Protein AF-A0A4Q5R959-F1 (afdb_monomer)

pLDDT: mean 92.14, std 8.41, range [50.62, 97.94]

Mean predicted aligned error: 3.84 Å

Foldseek 3Di:
DPPVVVVVVVVVVLVVVLQVLAPDPVDNHDDPPDPSVVVSVVSVCVVCVVVVHDD

Secondary structure (DSSP, 8-state):
---HHHHHHHHHHHHHHHHTT-S-TTS----TTSHHHHHHHHHHHHHHHHTT---

Structure (mmCIF, N/CA/C/O backbone):
data_AF-A0A4Q5R959-F1
#
_entry.id   AF-A0A4Q5R959-F1
#
loop_
_atom_site.group_PDB
_atom_site.id
_atom_site.type_symbol
_atom_site.label_atom_id
_atom_site.label_alt_id
_atom_site.label_comp_id
_atom_site.label_asym_id
_atom_site.label_entity_id
_atom_site.label_seq_id
_atom_site.pdbx_PDB_ins_code
_atom_site.Cartn_x
_atom_site.Cartn_y
_atom_site.Cartn_z
_atom_site.occupancy
_atom_site.B_iso_or_equiv
_atom_site.auth_seq_id
_atom_site.auth_comp_id
_atom_site.auth_asym_id
_atom_site.auth_atom_id
_atom_site.pdbx_PDB_model_num
ATOM 1 N N . MET A 1 1 ? 23.414 2.450 -16.055 1.00 50.62 1 MET A N 1
ATOM 2 C CA . MET A 1 1 ? 23.042 2.865 -14.685 1.00 50.62 1 MET A CA 1
ATOM 3 C C . MET A 1 1 ? 21.558 2.611 -14.504 1.00 50.62 1 MET A C 1
ATOM 5 O O . MET A 1 1 ? 20.839 2.860 -15.465 1.00 50.62 1 MET A O 1
ATOM 9 N N . PRO A 1 2 ? 21.092 2.104 -13.353 1.00 68.62 2 PRO A N 1
ATOM 10 C CA . PRO A 1 2 ? 19.660 2.066 -13.091 1.00 68.62 2 PRO A CA 1
ATOM 11 C C . PRO A 1 2 ? 19.121 3.498 -13.104 1.00 68.62 2 PRO A C 1
ATOM 13 O O . PRO A 1 2 ? 19.752 4.395 -12.542 1.00 68.62 2 PRO A O 1
ATOM 16 N N . ASP A 1 3 ? 17.978 3.709 -13.749 1.00 91.44 3 ASP A N 1
ATOM 17 C CA . ASP A 1 3 ? 17.280 4.988 -13.704 1.00 91.44 3 ASP A CA 1
ATOM 18 C C . ASP A 1 3 ? 16.683 5.173 -12.300 1.00 91.44 3 ASP A C 1
ATOM 20 O O . ASP A 1 3 ? 15.620 4.645 -11.957 1.00 91.44 3 ASP A O 1
ATOM 24 N N . TYR A 1 4 ? 17.428 5.877 -11.448 1.00 93.50 4 TYR A N 1
ATOM 25 C CA . TYR A 1 4 ? 17.026 6.155 -10.074 1.00 93.50 4 TYR A CA 1
ATOM 26 C C . TYR A 1 4 ? 15.749 6.995 -9.998 1.00 93.50 4 TYR A C 1
ATOM 28 O O . TYR A 1 4 ? 14.998 6.838 -9.034 1.00 93.50 4 TYR A O 1
ATOM 36 N N . LEU A 1 5 ? 15.466 7.837 -11.000 1.00 95.19 5 LEU A N 1
ATOM 37 C CA . LEU A 1 5 ? 14.232 8.621 -11.044 1.00 95.19 5 LEU A CA 1
ATOM 38 C C . LEU A 1 5 ? 13.040 7.705 -11.305 1.00 95.19 5 LEU A C 1
ATOM 40 O O . LEU A 1 5 ? 12.077 7.735 -10.539 1.00 95.19 5 LEU A O 1
ATOM 44 N N . ALA A 1 6 ? 13.143 6.818 -12.300 1.00 94.88 6 ALA A N 1
ATOM 45 C CA . ALA A 1 6 ? 12.100 5.832 -12.581 1.00 94.88 6 ALA A CA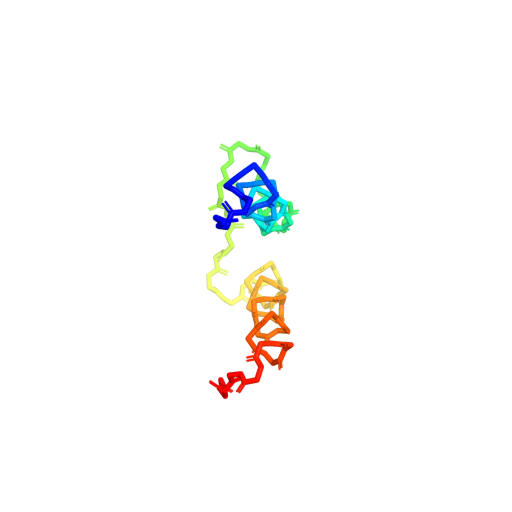 1
ATOM 46 C C . ALA A 1 6 ? 11.847 4.908 -11.379 1.00 94.88 6 ALA A C 1
ATOM 48 O O . ALA A 1 6 ? 10.699 4.660 -11.003 1.00 94.88 6 ALA A O 1
ATOM 49 N N . ARG A 1 7 ? 12.914 4.442 -10.713 1.00 95.06 7 ARG A N 1
ATOM 50 C CA . ARG A 1 7 ? 12.781 3.613 -9.506 1.00 95.06 7 ARG A CA 1
ATOM 51 C C . ARG A 1 7 ? 12.110 4.369 -8.357 1.00 95.06 7 ARG A C 1
ATOM 53 O O . ARG A 1 7 ? 11.275 3.792 -7.667 1.00 95.06 7 ARG A O 1
ATOM 60 N N . THR A 1 8 ? 12.462 5.637 -8.152 1.00 97.12 8 THR A N 1
ATOM 61 C CA . THR A 1 8 ? 11.865 6.479 -7.103 1.00 97.12 8 THR A CA 1
ATOM 62 C C . THR A 1 8 ? 10.382 6.712 -7.368 1.00 97.12 8 THR A C 1
ATOM 64 O O . THR A 1 8 ? 9.570 6.501 -6.469 1.00 97.12 8 THR A O 1
ATOM 67 N N . ALA A 1 9 ? 10.016 7.055 -8.606 1.00 96.94 9 ALA A N 1
ATOM 68 C CA . ALA A 1 9 ? 8.624 7.242 -9.008 1.00 96.94 9 ALA A CA 1
ATOM 69 C C . ALA A 1 9 ? 7.788 5.972 -8.780 1.00 96.94 9 ALA A C 1
ATOM 71 O O . ALA A 1 9 ? 6.697 6.038 -8.220 1.00 96.94 9 ALA A O 1
ATOM 72 N N . HIS A 1 10 ? 8.332 4.802 -9.131 1.00 96.25 10 HIS A N 1
ATOM 73 C CA . HIS A 1 10 ? 7.665 3.517 -8.901 1.00 96.25 10 HIS A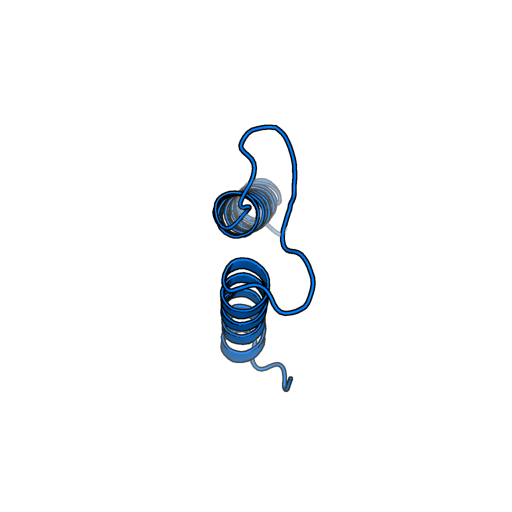 CA 1
ATOM 74 C C . HIS A 1 10 ? 7.428 3.219 -7.413 1.00 96.25 10 HIS A C 1
ATOM 76 O O . HIS A 1 10 ? 6.366 2.724 -7.034 1.00 96.25 10 HIS A O 1
ATOM 82 N N . ILE A 1 11 ? 8.403 3.525 -6.551 1.00 97.00 11 ILE A N 1
ATOM 83 C CA . ILE A 1 11 ? 8.272 3.333 -5.099 1.00 97.00 11 ILE A CA 1
ATOM 84 C C . ILE A 1 11 ? 7.220 4.286 -4.521 1.00 97.00 11 ILE A C 1
ATOM 86 O O . ILE A 1 11 ? 6.362 3.840 -3.760 1.00 97.00 11 ILE A O 1
ATOM 90 N N . LEU A 1 12 ? 7.256 5.567 -4.903 1.00 97.94 12 LEU A N 1
ATOM 91 C CA . LEU A 1 12 ? 6.281 6.565 -4.454 1.00 97.94 12 LEU A CA 1
ATOM 92 C C . LEU A 1 12 ? 4.855 6.176 -4.853 1.00 97.94 12 LEU A C 1
ATOM 94 O O . LEU A 1 12 ? 3.975 6.172 -3.997 1.00 97.94 12 LEU A O 1
ATOM 98 N N . ALA A 1 13 ? 4.647 5.719 -6.091 1.00 97.62 13 ALA A N 1
ATOM 99 C CA . ALA A 1 13 ? 3.337 5.258 -6.548 1.00 97.62 13 ALA A CA 1
ATOM 100 C C . ALA A 1 13 ? 2.785 4.103 -5.690 1.00 97.62 13 ALA A C 1
ATOM 102 O O . ALA A 1 13 ? 1.604 4.090 -5.345 1.00 97.62 13 ALA A O 1
ATOM 103 N N . ARG A 1 14 ? 3.628 3.143 -5.283 1.00 97.50 14 ARG A N 1
ATOM 104 C CA . ARG A 1 14 ? 3.200 2.058 -4.379 1.00 97.50 14 ARG A CA 1
ATOM 105 C C . ARG A 1 14 ? 2.868 2.560 -2.974 1.00 97.50 14 ARG A C 1
ATOM 107 O O . ARG A 1 14 ? 1.918 2.068 -2.366 1.00 97.50 14 ARG A O 1
ATOM 114 N N . ILE A 1 15 ? 3.630 3.526 -2.457 1.00 95.88 15 ILE A N 1
ATOM 115 C CA . ILE A 1 15 ? 3.345 4.159 -1.161 1.00 95.88 15 ILE A CA 1
ATOM 116 C C . ILE A 1 15 ? 1.979 4.851 -1.208 1.00 95.88 15 ILE A C 1
ATOM 118 O O . ILE A 1 15 ? 1.164 4.625 -0.316 1.00 95.88 15 ILE A O 1
ATOM 122 N N . GLU A 1 16 ? 1.703 5.620 -2.262 1.00 95.38 16 GLU A N 1
ATOM 123 C CA . GLU A 1 16 ? 0.420 6.303 -2.468 1.00 95.38 16 GLU A CA 1
ATOM 124 C C . GLU A 1 16 ? -0.746 5.313 -2.571 1.00 95.38 16 GLU A C 1
ATOM 126 O O . GLU A 1 16 ? -1.745 5.461 -1.867 1.00 95.38 16 GLU A O 1
ATOM 131 N N . GLN A 1 17 ? -0.599 4.254 -3.376 1.00 95.88 17 GLN A N 1
ATOM 132 C CA . GLN A 1 17 ? -1.615 3.206 -3.519 1.00 95.88 17 GLN A CA 1
ATOM 133 C C . GLN A 1 17 ? -1.958 2.541 -2.181 1.00 95.88 17 GLN A C 1
ATOM 135 O O . GLN A 1 17 ? -3.130 2.316 -1.882 1.00 95.88 17 GLN A O 1
ATOM 140 N N . LEU A 1 18 ? -0.949 2.234 -1.360 1.00 94.88 18 LEU A N 1
ATOM 141 C CA . LEU A 1 18 ? -1.179 1.620 -0.054 1.00 94.88 18 LEU A CA 1
ATOM 142 C C . LEU A 1 18 ? -1.767 2.621 0.950 1.00 94.88 18 LEU A C 1
ATOM 144 O O . L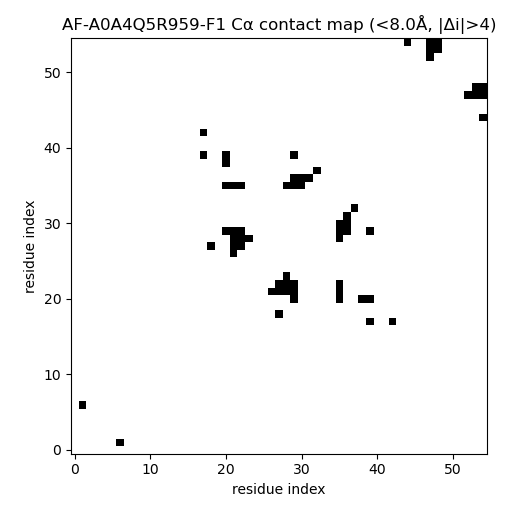EU A 1 18 ? -2.648 2.259 1.732 1.00 94.88 18 LEU A O 1
ATOM 148 N N . ALA A 1 19 ? -1.305 3.874 0.934 1.00 93.56 19 ALA A N 1
ATOM 149 C CA . ALA A 1 19 ? -1.821 4.941 1.786 1.00 93.56 19 ALA A CA 1
ATOM 150 C C . ALA A 1 19 ? -3.304 5.225 1.510 1.00 93.56 19 ALA A C 1
ATOM 152 O O . ALA A 1 19 ? -4.064 5.368 2.466 1.00 93.56 19 ALA A O 1
ATOM 153 N N . ALA A 1 20 ? -3.729 5.194 0.244 1.00 93.81 20 ALA A N 1
ATOM 154 C CA . ALA A 1 20 ? -5.117 5.411 -0.172 1.00 93.81 20 ALA A CA 1
ATOM 155 C C . ALA A 1 20 ? -6.112 4.356 0.351 1.00 93.81 20 ALA A C 1
ATOM 157 O O . ALA A 1 20 ? -7.318 4.581 0.327 1.00 93.81 20 ALA A O 1
ATOM 158 N N . ILE A 1 21 ? -5.629 3.206 0.836 1.00 95.75 21 ILE A N 1
ATOM 159 C CA . ILE A 1 21 ? -6.477 2.178 1.465 1.00 95.75 21 ILE A CA 1
ATOM 160 C C . ILE A 1 21 ? -6.844 2.548 2.910 1.00 95.75 21 ILE A C 1
ATOM 162 O O . ILE A 1 21 ? -7.752 1.935 3.476 1.00 95.75 21 ILE A O 1
ATOM 166 N N . SER A 1 22 ? -6.143 3.517 3.506 1.00 91.25 22 SER A N 1
ATOM 167 C CA . SER A 1 22 ? -6.333 3.888 4.907 1.00 91.25 22 SER A CA 1
ATOM 168 C C . SER A 1 22 ? -7.742 4.411 5.180 1.00 91.25 22 SER A C 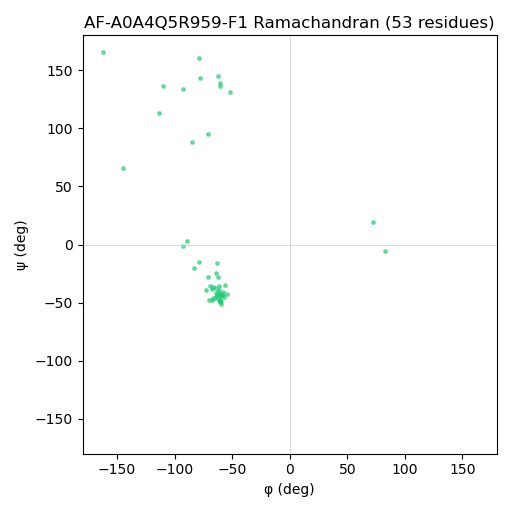1
ATOM 170 O O . SER A 1 22 ? -8.347 5.066 4.336 1.00 91.25 22 SER A O 1
ATOM 172 N N . GLU A 1 23 ? -8.270 4.103 6.362 1.00 84.12 23 GLU A N 1
ATOM 173 C CA . GLU A 1 23 ? -9.645 4.455 6.754 1.00 84.12 23 GLU A CA 1
ATOM 174 C C . GLU A 1 23 ? -9.751 5.894 7.290 1.00 84.12 23 GLU A C 1
ATOM 176 O O . GLU A 1 23 ? -10.832 6.475 7.295 1.00 84.12 23 GLU A O 1
ATOM 181 N N . ASP A 1 24 ? -8.626 6.472 7.717 1.00 87.12 24 ASP A N 1
ATOM 182 C CA . ASP A 1 24 ? -8.501 7.831 8.246 1.00 87.12 24 ASP A CA 1
ATOM 183 C C . ASP A 1 24 ? -7.725 8.714 7.258 1.00 87.12 24 ASP A C 1
ATOM 185 O O . ASP A 1 24 ? -6.698 8.312 6.713 1.00 87.12 24 ASP A O 1
ATOM 189 N N . VAL A 1 25 ? -8.210 9.937 7.051 1.00 80.00 25 VAL A N 1
ATOM 190 C CA . VAL A 1 25 ? -7.607 10.949 6.172 1.00 80.00 25 VAL A CA 1
ATOM 191 C C . VAL A 1 25 ? -6.303 11.507 6.761 1.00 80.00 25 VAL A C 1
ATOM 193 O O . VAL A 1 25 ? -5.424 11.938 6.017 1.00 80.00 25 VAL A O 1
ATOM 196 N N . GLY A 1 26 ? -6.159 11.502 8.091 1.00 83.88 26 GLY A N 1
ATOM 197 C CA . GLY A 1 26 ? -5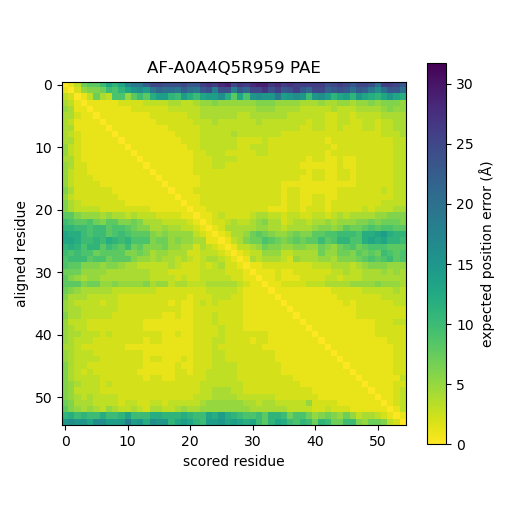.013 12.069 8.805 1.00 83.88 26 GLY A CA 1
ATOM 198 C C . GLY A 1 26 ? -3.883 11.084 9.105 1.00 83.88 26 GLY A C 1
ATOM 199 O O . GLY A 1 26 ? -2.879 11.481 9.699 1.00 83.88 26 GLY A O 1
ATOM 200 N N . GLY A 1 27 ? -4.018 9.808 8.732 1.00 82.56 27 GLY A N 1
ATOM 201 C CA . GLY A 1 27 ? -3.057 8.791 9.142 1.00 82.56 27 GLY A CA 1
ATOM 202 C C . GLY A 1 27 ? -3.084 7.508 8.326 1.00 82.56 27 GLY A C 1
ATOM 203 O O . GLY A 1 27 ? -4.005 7.206 7.577 1.00 82.56 27 GLY A O 1
ATOM 204 N N . VAL A 1 28 ? -2.035 6.711 8.502 1.00 85.25 28 VAL A N 1
ATOM 205 C CA . VAL A 1 28 ? -1.926 5.391 7.882 1.00 85.25 28 VAL A CA 1
ATOM 206 C C . VAL A 1 28 ? -2.647 4.375 8.771 1.00 85.25 28 VAL A C 1
ATOM 208 O O . VAL A 1 28 ? -2.042 3.778 9.659 1.00 85.25 28 VAL A O 1
ATOM 211 N N . THR A 1 29 ? -3.949 4.191 8.550 1.00 87.06 29 THR A N 1
ATOM 212 C CA . THR A 1 29 ? -4.808 3.305 9.355 1.00 87.06 29 THR A CA 1
ATOM 213 C C . THR A 1 29 ? -5.304 2.107 8.546 1.00 87.06 29 THR A C 1
ATOM 215 O O . THR A 1 29 ? -6.064 2.234 7.594 1.00 87.06 29 THR A O 1
ATOM 218 N N . ARG A 1 30 ? -4.856 0.906 8.918 1.00 91.81 30 ARG A N 1
ATOM 219 C CA . ARG A 1 30 ? -5.292 -0.381 8.343 1.00 91.81 30 ARG A CA 1
ATOM 220 C C . ARG A 1 30 ? -5.300 -1.425 9.452 1.00 91.81 30 ARG A C 1
ATOM 222 O O . ARG A 1 30 ? -4.447 -2.313 9.495 1.00 91.81 30 ARG A O 1
ATOM 229 N N . THR A 1 31 ?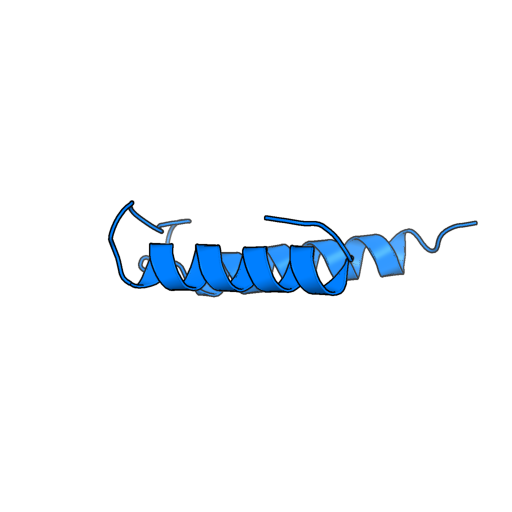 -6.189 -1.217 10.418 1.00 91.94 31 THR A N 1
ATOM 230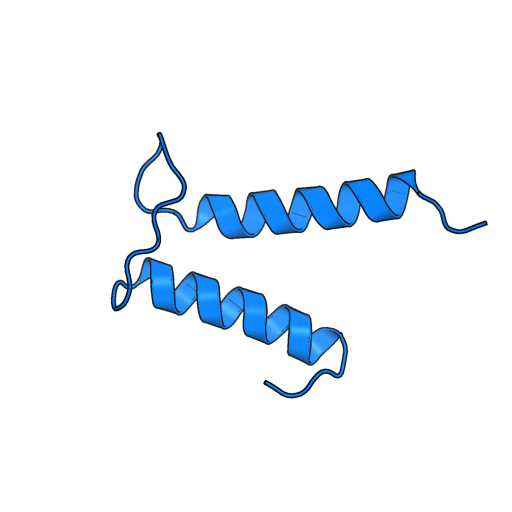 C CA . THR A 1 31 ? -6.225 -1.998 11.657 1.00 91.94 31 THR A CA 1
ATOM 231 C C . THR A 1 31 ? -6.464 -3.472 11.357 1.00 91.94 31 THR A C 1
ATOM 233 O O . THR A 1 31 ? -7.266 -3.822 10.496 1.00 91.94 31 THR A O 1
ATOM 236 N N . PHE A 1 32 ? -5.757 -4.354 12.065 1.00 92.44 32 PHE A N 1
ATOM 237 C CA . PHE A 1 32 ? -5.871 -5.794 11.860 1.00 92.44 32 PHE A CA 1
ATOM 238 C C . PHE A 1 32 ? -7.334 -6.258 11.906 1.00 92.44 32 PHE A C 1
ATOM 240 O O . PHE A 1 32 ? -8.082 -5.910 12.818 1.00 92.44 32 PHE A O 1
ATOM 247 N N . GLY A 1 33 ? -7.729 -7.046 10.907 1.00 90.81 33 GLY A N 1
ATOM 248 C CA . GLY A 1 33 ? -9.089 -7.565 10.778 1.00 90.81 33 GLY A CA 1
ATOM 249 C C . GLY A 1 33 ? -10.101 -6.611 10.135 1.00 90.81 33 GLY A C 1
ATOM 250 O O . GLY A 1 33 ? -11.216 -7.049 9.858 1.00 90.81 33 GLY A O 1
ATOM 251 N N . THR A 1 34 ? -9.753 -5.351 9.838 1.00 93.69 34 THR A N 1
ATOM 252 C CA . THR A 1 34 ? -10.664 -4.457 9.102 1.00 93.69 34 THR A CA 1
ATOM 253 C C . THR A 1 34 ? -10.658 -4.751 7.597 1.00 93.69 34 THR A C 1
ATOM 255 O O . THR A 1 34 ? -9.707 -5.340 7.064 1.00 93.69 34 THR A O 1
ATOM 258 N N . PRO A 1 35 ? -11.690 -4.313 6.852 1.00 95.31 35 PRO A N 1
ATOM 259 C CA . PRO A 1 35 ? -11.687 -4.412 5.395 1.00 95.31 35 PRO A CA 1
ATOM 260 C C . PRO A 1 35 ? -10.479 -3.718 4.750 1.00 95.31 35 PRO A C 1
ATOM 262 O O . PRO A 1 35 ? -9.946 -4.208 3.756 1.00 95.31 35 PRO A O 1
ATOM 265 N N . ALA A 1 36 ? -10.011 -2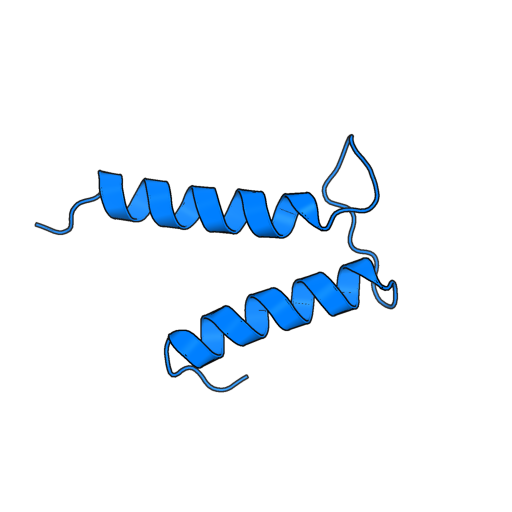.601 5.316 1.00 95.25 36 ALA A N 1
ATOM 266 C CA . ALA A 1 36 ? -8.820 -1.909 4.830 1.00 95.25 36 ALA A CA 1
ATOM 267 C C . ALA A 1 36 ? -7.538 -2.729 5.030 1.00 95.25 36 ALA A C 1
ATOM 269 O O . ALA A 1 36 ? -6.676 -2.738 4.150 1.00 95.25 36 ALA A O 1
ATOM 270 N N . PHE A 1 37 ? -7.426 -3.473 6.135 1.00 95.69 37 PHE A N 1
ATOM 271 C CA . PHE A 1 37 ? -6.331 -4.425 6.325 1.00 95.69 37 PHE A CA 1
ATOM 272 C C . PHE A 1 37 ? -6.325 -5.512 5.246 1.00 95.69 37 PHE A C 1
ATOM 274 O O . PHE A 1 37 ? -5.288 -5.732 4.619 1.00 95.69 37 PHE A O 1
ATOM 281 N N . VAL A 1 38 ? -7.476 -6.141 4.980 1.00 96.12 38 VAL A N 1
ATOM 282 C CA . VAL A 1 38 ? -7.592 -7.189 3.950 1.00 96.12 38 VAL A CA 1
ATOM 283 C C . VAL A 1 38 ? -7.208 -6.643 2.573 1.00 96.12 38 VAL A C 1
ATOM 285 O O . VAL A 1 38 ? -6.343 -7.213 1.914 1.00 96.12 38 VAL A O 1
ATOM 288 N N . ARG A 1 39 ? -7.754 -5.483 2.178 1.00 97.06 39 ARG A N 1
ATOM 289 C CA . ARG A 1 39 ? -7.411 -4.837 0.898 1.00 97.06 39 ARG A CA 1
ATOM 290 C C . ARG A 1 39 ? -5.926 -4.493 0.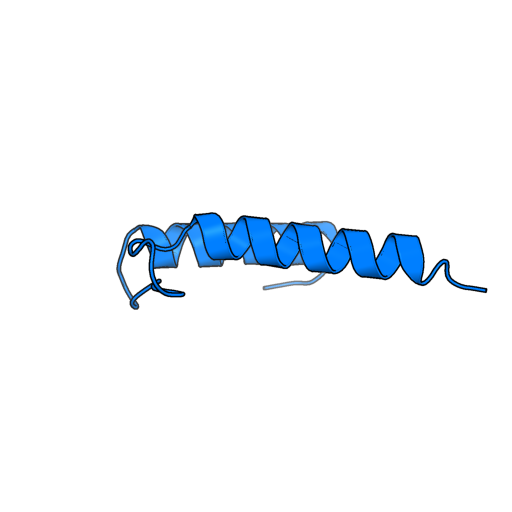792 1.00 97.06 39 ARG A C 1
ATOM 292 O O . ARG A 1 39 ? -5.322 -4.708 -0.255 1.00 97.06 39 ARG A O 1
ATOM 299 N N . GLY A 1 40 ? -5.337 -3.959 1.863 1.00 95.81 40 GLY A N 1
ATOM 300 C CA . GLY A 1 40 ? -3.917 -3.611 1.899 1.00 95.81 40 GLY A CA 1
ATOM 301 C C . GLY A 1 40 ? -3.023 -4.837 1.744 1.00 95.81 40 GLY A C 1
ATOM 302 O O . GLY A 1 40 ? -2.081 -4.814 0.953 1.00 95.81 40 GLY A O 1
ATOM 303 N N . ARG A 1 41 ? -3.350 -5.926 2.450 1.00 95.81 41 ARG A N 1
ATOM 304 C CA . ARG A 1 41 ? -2.658 -7.212 2.322 1.00 95.81 41 ARG A CA 1
ATOM 305 C C . ARG A 1 41 ? -2.750 -7.747 0.895 1.00 95.81 41 ARG A C 1
ATOM 307 O O . ARG A 1 41 ? -1.718 -8.072 0.320 1.00 95.81 41 ARG A O 1
ATOM 314 N N . ASP A 1 42 ? -3.951 -7.811 0.326 1.00 96.81 42 ASP A N 1
ATOM 315 C CA . ASP A 1 42 ? -4.172 -8.385 -1.007 1.00 96.81 42 ASP A CA 1
ATOM 316 C C . ASP A 1 42 ? -3.452 -7.576 -2.099 1.00 96.81 42 ASP A C 1
ATOM 318 O O . ASP A 1 42 ? -2.851 -8.149 -3.011 1.00 96.81 42 ASP A O 1
ATOM 322 N N . LEU A 1 43 ? -3.425 -6.243 -1.967 1.00 97.25 43 LEU A N 1
ATOM 323 C CA . LEU A 1 43 ? -2.651 -5.374 -2.852 1.00 97.25 43 LEU A CA 1
ATOM 324 C C . LEU A 1 43 ? -1.153 -5.700 -2.787 1.00 97.25 43 LEU A C 1
ATOM 326 O O . LEU A 1 43 ? -0.523 -5.897 -3.827 1.00 97.25 43 LEU A O 1
ATOM 330 N N . VAL A 1 44 ? -0.583 -5.800 -1.583 1.00 96.38 44 VAL A N 1
ATOM 331 C CA . VAL A 1 44 ? 0.838 -6.139 -1.419 1.00 96.38 44 VAL A CA 1
ATOM 332 C C . VAL A 1 44 ? 1.126 -7.544 -1.951 1.00 96.38 44 VAL A C 1
ATOM 334 O O . VAL A 1 44 ? 2.085 -7.712 -2.701 1.00 96.38 44 VAL A O 1
ATOM 337 N N . GLN A 1 45 ? 0.273 -8.528 -1.657 1.00 97.25 45 GLN A N 1
ATOM 338 C CA . GLN A 1 45 ? 0.388 -9.890 -2.189 1.00 97.25 45 GLN A CA 1
ATOM 339 C C . GLN A 1 45 ? 0.453 -9.886 -3.725 1.00 97.25 45 GLN A C 1
ATOM 341 O O . GLN A 1 45 ? 1.302 -10.556 -4.312 1.00 97.25 45 GLN A O 1
ATOM 346 N N . SER A 1 46 ? -0.373 -9.070 -4.390 1.00 97.31 46 SER A N 1
ATOM 347 C CA . SER A 1 46 ? -0.346 -8.948 -5.854 1.00 97.31 46 SER A CA 1
ATOM 348 C C . SER A 1 46 ? 0.997 -8.427 -6.386 1.00 97.31 46 SER A C 1
ATOM 350 O O . SER A 1 46 ? 1.476 -8.893 -7.420 1.00 97.31 46 SER A O 1
ATOM 352 N N . TRP A 1 47 ? 1.657 -7.511 -5.666 1.00 97.25 47 TRP A N 1
ATOM 353 C CA . TRP A 1 47 ? 2.980 -7.006 -6.046 1.00 97.25 47 TRP A CA 1
ATOM 354 C C . TRP A 1 47 ? 4.074 -8.052 -5.890 1.00 97.25 47 TRP A C 1
ATOM 356 O O . TRP A 1 47 ? 5.011 -8.064 -6.689 1.00 97.25 47 TRP A O 1
ATOM 366 N N . PHE A 1 48 ? 3.967 -8.901 -4.869 1.00 97.19 48 PHE A N 1
ATOM 367 C CA . PHE A 1 48 ? 4.885 -10.016 -4.668 1.00 97.19 48 PHE A CA 1
ATOM 368 C C . PHE A 1 48 ? 4.701 -11.057 -5.772 1.00 97.19 48 PHE A C 1
ATOM 370 O O . PHE A 1 48 ? 5.677 -11.411 -6.432 1.00 97.19 48 PHE A O 1
ATOM 377 N N . ALA A 1 49 ? 3.457 -11.448 -6.060 1.00 96.75 49 ALA A N 1
ATOM 378 C CA . ALA A 1 49 ? 3.142 -12.377 -7.142 1.00 96.75 49 ALA A CA 1
ATOM 379 C C . ALA A 1 49 ? 3.648 -11.868 -8.504 1.00 96.75 49 ALA A C 1
ATOM 381 O O . ALA A 1 49 ? 4.305 -12.606 -9.237 1.00 96.75 49 ALA A O 1
ATOM 382 N N . ALA A 1 50 ? 3.433 -10.584 -8.818 1.00 95.88 50 ALA A N 1
ATOM 383 C CA . ALA A 1 50 ? 3.940 -9.959 -10.043 1.00 95.88 50 ALA A CA 1
ATOM 384 C C . ALA A 1 50 ? 5.478 -9.911 -10.116 1.00 95.88 50 ALA A C 1
ATOM 386 O O . ALA A 1 50 ? 6.043 -9.847 -11.206 1.00 95.88 50 ALA A O 1
ATOM 387 N N . ALA A 1 51 ? 6.159 -9.946 -8.968 1.00 95.75 51 ALA A N 1
ATOM 388 C CA . ALA A 1 51 ? 7.614 -10.034 -8.877 1.00 95.75 51 ALA A CA 1
ATOM 389 C C . ALA A 1 51 ? 8.136 -11.486 -8.860 1.00 95.75 51 ALA A C 1
ATOM 391 O O . ALA A 1 51 ? 9.340 -11.691 -8.717 1.00 95.75 51 ALA A O 1
ATOM 392 N N . GLY A 1 52 ? 7.257 -12.489 -8.988 1.00 97.56 52 GLY A N 1
ATOM 393 C CA . GLY A 1 52 ? 7.622 -13.906 -8.912 1.00 97.56 52 GLY A CA 1
ATOM 394 C C . GLY A 1 52 ? 7.971 -14.381 -7.498 1.00 97.56 52 GLY A C 1
ATOM 395 O O . GLY A 1 52 ? 8.641 -15.400 -7.344 1.00 97.56 52 GLY A O 1
ATOM 396 N N . LEU A 1 53 ? 7.551 -13.643 -6.468 1.00 96.31 53 LEU A N 1
ATOM 397 C CA . LEU A 1 53 ? 7.776 -13.989 -5.067 1.00 96.31 53 LEU A CA 1
ATOM 398 C C . LEU A 1 53 ? 6.582 -14.782 -4.527 1.00 96.31 53 LEU A C 1
ATOM 400 O O . LEU A 1 53 ? 5.432 -14.390 -4.723 1.00 96.31 53 LEU A O 1
ATOM 404 N N . ALA A 1 54 ? 6.862 -15.882 -3.827 1.00 87.81 54 ALA A N 1
ATOM 405 C CA . ALA A 1 54 ? 5.853 -16.634 -3.087 1.00 87.81 54 ALA A CA 1
ATOM 406 C C . ALA A 1 54 ? 5.514 -15.924 -1.763 1.00 87.81 54 ALA A C 1
ATOM 408 O O . ALA A 1 54 ? 6.398 -15.350 -1.123 1.00 87.81 54 ALA A O 1
ATOM 409 N N . THR A 1 55 ? 4.241 -15.978 -1.369 1.00 70.25 55 THR A N 1
ATOM 410 C CA . THR A 1 55 ? 3.658 -15.293 -0.199 1.00 70.25 55 THR A CA 1
ATOM 411 C C . THR A 1 55 ? 2.600 -16.147 0.460 1.00 70.25 55 THR A C 1
ATOM 413 O O . THR A 1 55 ? 1.725 -16.627 -0.301 1.00 70.25 55 THR A O 1
#

Solvent-accessible surface area (backbone atoms only — not comparable to full-atom values): 3312 Å² total; per-residue (Å²): 129,82,61,62,65,62,54,49,53,55,52,50,54,53,52,50,59,55,48,71,46,27,81,43,95,92,46,88,38,50,57,88,89,38,72,38,25,54,53,46,50,53,56,52,51,50,56,35,49,76,68,73,43,88,131

Sequence (55 aa):
MPDYLARTAHILARIEQLAAISEDVGGVTRTFGTPAFVRGRDLVQSWFAAAGLAT

Radius of gyration: 13.24 Å; Cα contacts (8 Å, |Δi|>4): 32; chains: 1; bounding box: 35×29×26 Å